Protein AF-A0A847SW13-F1 (afdb_monomer_lite)

Organism: NCBI:txid634771

Secondary structure (DSSP, 8-state):
-EEEETT-TTSHHHHHHHHTT---SEEEE----HHHHHHHSPPPTTS----S--TT----EEE-

Radius of gyration: 11.69 Å; chains: 1; bounding box: 28×25×26 Å

InterPro domains:
  IPR001525 C-5 cytosine methyltransferase [PF00145] (3-41)
  IPR029063 S-adenosyl-L-methionine-dependent methyltransferase superfamily [G3DSA:3.40.50.150] (1-51)
  IPR029063 S-adenosyl-L-methionine-dependent methyltransferase superfamily [SSF53335] (2-41)

pLDDT: mean 73.26, std 18.67, range [34.84, 94.75]

Structure (mmCIF, N/CA/C/O backbone):
data_AF-A0A847SW13-F1
#
_entry.id   AF-A0A847SW13-F1
#
loop_
_atom_site.group_PDB
_atom_site.id
_atom_site.type_symbol
_atom_site.label_atom_id
_atom_site.label_alt_id
_atom_site.label_comp_id
_atom_site.label_asym_id
_atom_site.label_entity_id
_atom_site.label_seq_id
_atom_site.pdbx_PDB_ins_code
_atom_site.Cartn_x
_atom_site.Cartn_y
_atom_site.Cartn_z
_atom_site.occupancy
_atom_site.B_iso_or_equiv
_atom_site.auth_seq_id
_atom_site.auth_comp_id
_atom_site.auth_asym_id
_atom_site.auth_atom_id
_atom_site.pdbx_PDB_model_num
ATOM 1 N N . MET A 1 1 ? -10.907 -2.638 6.465 1.00 85.44 1 MET A N 1
ATOM 2 C CA . MET A 1 1 ? -10.634 -1.535 5.514 1.00 85.44 1 MET A CA 1
ATOM 3 C C . MET A 1 1 ? -9.688 -2.046 4.446 1.00 85.44 1 MET A C 1
ATOM 5 O O . MET A 1 1 ? -8.779 -2.791 4.789 1.00 85.44 1 MET A O 1
ATOM 9 N N . VAL A 1 2 ? -9.902 -1.674 3.185 1.00 88.81 2 VAL A N 1
ATOM 10 C CA . VAL A 1 2 ? -8.984 -2.010 2.088 1.00 88.81 2 VAL A CA 1
ATOM 11 C C . VAL A 1 2 ? -8.071 -0.816 1.833 1.00 88.81 2 VAL A C 1
ATOM 13 O O . VAL A 1 2 ? -8.573 0.295 1.682 1.00 88.81 2 VAL A O 1
ATOM 16 N N . LEU A 1 3 ? -6.758 -1.047 1.820 1.00 87.31 3 LEU A N 1
ATOM 17 C CA . LEU A 1 3 ? -5.755 -0.049 1.447 1.00 87.31 3 LEU A CA 1
ATOM 18 C C . LEU A 1 3 ? -5.263 -0.331 0.029 1.00 87.31 3 LEU A C 1
ATOM 20 O O . LEU A 1 3 ? -4.951 -1.476 -0.286 1.00 87.31 3 LEU A O 1
ATOM 24 N N . LEU A 1 4 ? -5.199 0.705 -0.802 1.00 90.19 4 LEU A N 1
ATOM 25 C CA . LEU A 1 4 ? -4.636 0.656 -2.146 1.00 90.19 4 LEU A CA 1
ATOM 26 C C . LEU A 1 4 ? -3.538 1.721 -2.250 1.00 90.19 4 LEU A C 1
ATOM 28 O O . LEU A 1 4 ? -3.842 2.911 -2.171 1.00 90.19 4 LEU A O 1
ATOM 32 N N . ASP A 1 5 ? -2.289 1.288 -2.397 1.00 88.50 5 ASP A N 1
ATOM 33 C CA . ASP A 1 5 ? -1.095 2.137 -2.392 1.00 88.50 5 ASP A CA 1
ATOM 34 C C . ASP A 1 5 ? -0.419 2.132 -3.776 1.00 88.50 5 ASP A C 1
ATOM 36 O O . ASP A 1 5 ? 0.253 1.179 -4.156 1.00 88.50 5 ASP A O 1
ATOM 40 N N . LEU A 1 6 ? -0.665 3.165 -4.584 1.00 89.44 6 LEU A N 1
ATOM 41 C CA . LEU A 1 6 ? -0.337 3.160 -6.020 1.00 89.44 6 LEU A CA 1
ATOM 42 C C . LEU A 1 6 ? 1.128 3.487 -6.354 1.00 89.44 6 LEU A C 1
ATOM 44 O O . LEU A 1 6 ? 1.561 3.204 -7.470 1.00 89.44 6 LEU A O 1
ATOM 48 N N . PHE A 1 7 ? 1.850 4.096 -5.412 1.00 88.50 7 PHE A N 1
ATOM 49 C CA . PHE A 1 7 ? 3.264 4.479 -5.520 1.00 88.50 7 PHE A CA 1
ATOM 50 C C . PHE A 1 7 ? 3.947 4.157 -4.200 1.00 88.50 7 PHE A C 1
ATOM 52 O O . PHE A 1 7 ? 4.399 5.031 -3.454 1.00 88.50 7 PHE A O 1
ATOM 59 N N . SER A 1 8 ? 3.888 2.880 -3.856 1.00 85.44 8 SER A N 1
ATOM 60 C CA . SER A 1 8 ? 4.061 2.448 -2.480 1.00 85.44 8 SER A CA 1
ATOM 61 C C . SER A 1 8 ? 5.510 2.528 -1.997 1.00 85.44 8 SER A C 1
ATOM 63 O O . SER A 1 8 ? 5.776 2.441 -0.791 1.00 85.44 8 SER A O 1
ATOM 65 N N . GLY A 1 9 ? 6.466 2.684 -2.920 1.00 88.25 9 GLY A N 1
ATOM 66 C CA . GLY A 1 9 ? 7.886 2.744 -2.618 1.00 88.25 9 GLY A CA 1
ATOM 67 C C . GLY A 1 9 ? 8.314 1.530 -1.796 1.00 88.25 9 GLY A C 1
ATOM 68 O O . GLY A 1 9 ? 8.066 0.392 -2.181 1.00 88.25 9 GLY A O 1
ATOM 69 N N . ALA A 1 10 ? 8.931 1.771 -0.637 1.00 85.75 10 ALA A N 1
ATOM 70 C CA . ALA A 1 10 ? 9.338 0.728 0.311 1.00 85.75 10 ALA A CA 1
ATOM 71 C C . ALA A 1 10 ? 8.281 0.402 1.395 1.00 85.75 10 ALA A C 1
ATOM 73 O O . ALA A 1 10 ? 8.587 -0.324 2.337 1.00 85.75 10 ALA A O 1
ATOM 74 N N . GLY A 1 11 ? 7.060 0.948 1.314 1.00 87.19 11 GLY A N 1
ATOM 75 C CA . GLY A 1 11 ? 5.958 0.620 2.238 1.00 87.19 11 GLY A CA 1
ATOM 76 C C . GLY A 1 11 ? 5.820 1.495 3.474 1.00 87.19 11 GLY A C 1
ATOM 77 O O . GLY A 1 11 ? 5.115 1.134 4.417 1.00 87.19 11 GLY A O 1
ATOM 78 N N . GLY A 1 12 ? 6.440 2.678 3.466 1.00 89.44 12 GLY A N 1
ATOM 79 C CA . GLY A 1 12 ? 6.360 3.628 4.579 1.00 89.44 12 GLY A CA 1
ATOM 80 C C . GLY A 1 12 ? 4.942 4.137 4.860 1.00 89.44 12 GLY A C 1
ATOM 81 O O . GLY A 1 12 ? 4.579 4.313 6.022 1.00 89.44 12 GLY A O 1
ATOM 82 N N . PHE A 1 13 ? 4.117 4.324 3.825 1.00 90.81 13 PHE A N 1
ATOM 83 C CA . PHE A 1 13 ? 2.750 4.829 3.983 1.00 90.81 13 PHE A CA 1
ATOM 84 C C . PHE A 1 13 ? 1.856 3.836 4.734 1.00 90.81 13 PHE A C 1
ATOM 86 O O . PHE A 1 13 ? 1.270 4.168 5.767 1.00 90.81 13 PHE A O 1
ATOM 93 N N . ALA A 1 14 ? 1.820 2.586 4.273 1.00 89.31 14 ALA A N 1
ATOM 94 C CA . ALA A 1 14 ? 1.080 1.523 4.938 1.00 89.31 14 ALA A CA 1
ATOM 95 C C . ALA A 1 14 ? 1.576 1.268 6.369 1.00 89.31 14 ALA A C 1
ATOM 97 O O . ALA A 1 14 ? 0.762 1.096 7.281 1.00 89.31 14 ALA A O 1
ATOM 98 N N . LEU A 1 15 ? 2.898 1.296 6.588 1.00 89.62 15 LEU A N 1
ATOM 99 C CA . LEU A 1 15 ? 3.486 1.159 7.921 1.00 89.62 15 LEU A CA 1
ATOM 100 C C . LEU A 1 15 ? 3.038 2.286 8.859 1.00 89.62 15 LEU A C 1
ATOM 102 O O . LEU A 1 15 ? 2.601 2.004 9.975 1.00 89.62 15 LEU A O 1
ATOM 106 N N . GLY A 1 16 ? 3.086 3.538 8.400 1.00 91.94 16 GLY A N 1
ATOM 107 C CA . GLY A 1 16 ? 2.635 4.694 9.175 1.00 91.94 16 GLY A CA 1
ATOM 108 C C . GLY A 1 16 ? 1.157 4.597 9.556 1.00 91.94 16 GLY A C 1
ATOM 109 O O . GLY A 1 16 ? 0.790 4.871 10.697 1.00 91.94 16 GLY A O 1
ATOM 110 N N . MET A 1 17 ? 0.309 4.112 8.647 1.00 91.62 17 MET A N 1
ATOM 111 C CA . MET A 1 17 ? -1.111 3.908 8.942 1.00 91.62 17 MET A CA 1
ATOM 112 C C . MET A 1 17 ? -1.340 2.796 9.977 1.00 91.62 17 MET A C 1
ATOM 114 O O . MET A 1 17 ? -2.158 2.957 10.882 1.00 91.62 17 MET A O 1
ATOM 118 N N . MET A 1 18 ? -0.600 1.686 9.905 1.00 89.38 18 MET A N 1
ATOM 119 C CA . MET A 1 18 ? -0.671 0.648 10.942 1.00 89.38 18 MET A CA 1
ATOM 120 C C . MET A 1 18 ? -0.204 1.176 12.305 1.00 89.38 18 MET A C 1
ATOM 122 O O . MET A 1 18 ? -0.850 0.912 13.318 1.00 89.38 18 MET A O 1
ATOM 126 N N . GLN A 1 19 ? 0.879 1.961 12.333 1.00 91.56 19 GLN A N 1
ATOM 127 C CA . GLN A 1 19 ? 1.387 2.607 13.550 1.00 91.56 19 GLN A CA 1
ATOM 128 C C . GLN A 1 19 ? 0.4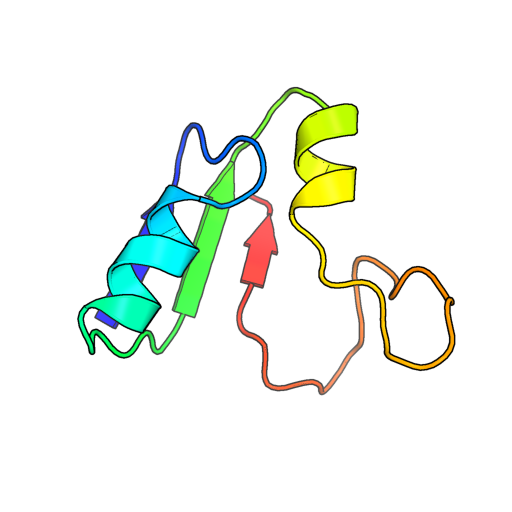01 3.633 14.126 1.00 91.56 19 GLN A C 1
ATOM 130 O O . GLN A 1 19 ? 0.296 3.763 15.342 1.00 91.56 19 GLN A O 1
ATOM 135 N N . ALA A 1 20 ? -0.380 4.298 13.273 1.00 94.75 20 ALA A N 1
ATOM 136 C CA . ALA A 1 20 ? -1.479 5.172 13.676 1.00 94.75 20 ALA A CA 1
ATOM 137 C C . ALA A 1 20 ? -2.727 4.408 14.179 1.00 94.75 20 ALA A C 1
ATOM 139 O O . ALA A 1 20 ? -3.729 5.028 14.533 1.00 94.75 20 ALA A O 1
ATOM 140 N N . GLY A 1 21 ? -2.682 3.071 14.236 1.00 93.81 21 GLY A N 1
ATOM 141 C CA . GLY A 1 21 ? -3.741 2.222 14.787 1.00 93.81 21 GLY A CA 1
ATOM 142 C C . GLY A 1 21 ? -4.788 1.763 13.770 1.00 93.81 21 GLY A C 1
ATOM 143 O O . GLY A 1 21 ? -5.771 1.118 14.151 1.00 93.81 21 GLY A O 1
ATOM 144 N N . PHE A 1 22 ? -4.597 2.048 12.480 1.00 91.81 22 PHE A N 1
ATOM 145 C CA . PHE A 1 22 ? -5.504 1.574 11.441 1.00 91.81 22 PHE A CA 1
ATOM 146 C C . PHE A 1 22 ? -5.314 0.074 11.187 1.00 91.81 22 PHE A C 1
ATOM 148 O O . PHE A 1 22 ? -4.196 -0.435 11.109 1.00 91.81 22 PHE A O 1
ATOM 155 N N . LYS A 1 23 ? -6.431 -0.646 11.025 1.00 89.75 23 LYS A N 1
ATOM 156 C CA . LYS A 1 23 ? -6.446 -2.080 10.709 1.00 89.75 23 LYS A CA 1
ATOM 157 C C . LYS A 1 23 ? -6.965 -2.313 9.296 1.00 89.75 23 LYS A 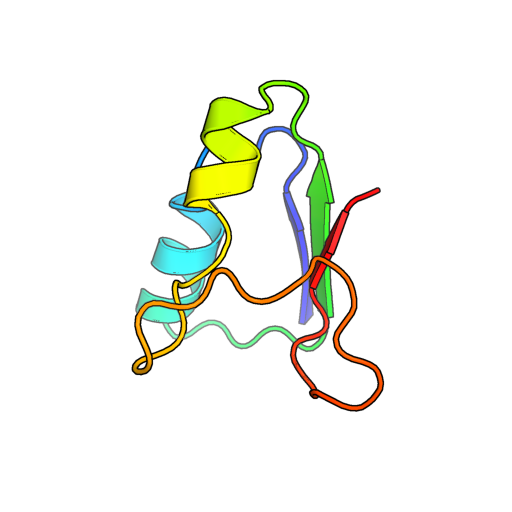C 1
ATOM 159 O O . LYS A 1 23 ? -8.089 -1.924 8.957 1.00 89.75 23 LYS A O 1
ATOM 164 N N . PHE A 1 24 ? -6.164 -2.997 8.490 1.00 84.56 24 PHE A N 1
ATOM 165 C CA . PHE A 1 24 ? -6.505 -3.350 7.118 1.00 84.56 24 PHE A CA 1
ATOM 166 C C . PHE A 1 24 ? -6.954 -4.806 7.030 1.00 84.56 24 PHE A C 1
ATOM 168 O O . PHE A 1 24 ? -6.389 -5.684 7.670 1.00 84.56 24 PHE A O 1
ATOM 175 N N . SER A 1 25 ? -7.998 -5.047 6.246 1.00 86.88 25 SER A N 1
ATOM 176 C CA . SER A 1 25 ? -8.469 -6.386 5.886 1.00 86.88 25 SER A CA 1
ATOM 177 C C . SER A 1 25 ? -7.858 -6.867 4.572 1.00 86.88 25 SER A C 1
ATOM 179 O O . SER A 1 25 ? -7.849 -8.061 4.316 1.00 86.88 25 SER A O 1
ATOM 181 N N . ALA A 1 26 ? -7.402 -5.936 3.730 1.00 82.88 26 ALA A N 1
ATOM 182 C CA . ALA A 1 26 ? -6.639 -6.202 2.520 1.00 82.88 26 ALA A CA 1
ATOM 183 C C . ALA A 1 26 ? -5.760 -4.994 2.191 1.00 82.88 26 ALA A C 1
ATOM 185 O O . ALA A 1 26 ? -6.139 -3.857 2.499 1.00 82.88 26 ALA A O 1
ATOM 186 N N . HIS A 1 27 ? -4.615 -5.243 1.566 1.00 87.00 27 HIS A N 1
ATOM 187 C CA . HIS A 1 27 ? -3.674 -4.207 1.174 1.00 87.00 27 HIS A CA 1
ATOM 188 C C . HIS A 1 27 ? -3.122 -4.514 -0.218 1.00 87.00 27 HIS A C 1
ATOM 190 O O . HIS A 1 27 ? -2.482 -5.534 -0.435 1.00 87.00 27 HIS A O 1
ATOM 196 N N . TYR A 1 28 ? -3.397 -3.642 -1.170 1.00 85.94 28 TYR A N 1
ATOM 197 C CA . TYR A 1 28 ? -2.927 -3.756 -2.542 1.00 85.94 28 TYR A CA 1
ATOM 198 C C . TYR A 1 28 ? -1.917 -2.658 -2.790 1.00 85.94 28 TYR A C 1
ATOM 200 O O . TYR A 1 28 ? -2.125 -1.536 -2.325 1.00 85.94 28 TYR A O 1
ATOM 208 N N . PHE A 1 29 ? -0.854 -2.958 -3.524 1.00 87.69 29 PHE A N 1
ATOM 209 C CA . PHE A 1 29 ? 0.104 -1.932 -3.892 1.00 87.69 29 PHE A CA 1
ATOM 210 C C . PHE A 1 29 ? 0.592 -2.076 -5.328 1.00 87.69 29 PHE A C 1
ATOM 212 O O . PHE A 1 29 ? 0.624 -3.179 -5.872 1.00 87.69 29 PHE A O 1
ATOM 219 N N . SER A 1 30 ? 0.965 -0.945 -5.914 1.00 87.12 30 SER A N 1
ATOM 220 C CA . SER A 1 30 ? 1.613 -0.837 -7.215 1.00 87.12 30 SER A CA 1
ATOM 221 C C . SER A 1 30 ? 2.926 -0.084 -7.015 1.00 87.12 30 SER A C 1
ATOM 223 O O . SER A 1 30 ? 2.962 0.974 -6.386 1.00 87.12 30 SER A O 1
ATOM 225 N N . GLU A 1 31 ? 4.016 -0.650 -7.518 1.00 87.19 31 GLU A N 1
ATOM 226 C CA . GLU A 1 31 ? 5.330 -0.017 -7.529 1.00 87.19 31 GLU A CA 1
ATOM 227 C C . GLU A 1 31 ? 6.126 -0.545 -8.724 1.00 87.19 31 GLU A C 1
ATOM 229 O O . GLU A 1 31 ? 6.157 -1.752 -8.977 1.00 87.19 31 GLU A O 1
ATOM 234 N N . ILE A 1 32 ? 6.746 0.367 -9.472 1.00 87.06 32 ILE A N 1
ATOM 235 C CA . ILE A 1 32 ? 7.500 0.033 -10.682 1.00 87.06 32 ILE A CA 1
ATOM 236 C C . ILE A 1 32 ? 8.977 -0.207 -10.376 1.00 87.06 32 ILE A C 1
ATOM 238 O O . ILE A 1 32 ? 9.631 -0.949 -11.109 1.00 87.06 32 ILE A O 1
ATOM 242 N N . ASP A 1 33 ? 9.506 0.394 -9.305 1.00 85.00 33 ASP A N 1
ATOM 243 C CA . ASP A 1 33 ? 10.896 0.201 -8.907 1.00 85.00 33 ASP A CA 1
ATOM 244 C C . ASP A 1 33 ? 11.088 -1.170 -8.223 1.00 85.00 33 ASP A C 1
ATOM 246 O O . ASP A 1 33 ? 10.649 -1.377 -7.084 1.00 85.00 33 ASP A O 1
ATOM 250 N N . PRO A 1 34 ? 11.799 -2.123 -8.860 1.00 81.44 34 PRO A N 1
ATOM 251 C CA . PRO A 1 34 ? 12.032 -3.442 -8.281 1.00 81.44 34 PRO A CA 1
ATOM 252 C C . PRO A 1 34 ? 12.858 -3.393 -6.988 1.00 81.44 34 PRO A C 1
ATOM 254 O O . PRO A 1 34 ? 12.739 -4.300 -6.156 1.00 81.44 34 PRO A O 1
ATOM 257 N N . HIS A 1 35 ? 13.687 -2.362 -6.791 1.00 85.38 35 HIS A N 1
ATOM 258 C CA . HIS A 1 35 ? 14.445 -2.183 -5.553 1.00 85.38 35 HIS A CA 1
ATOM 259 C C . HIS A 1 35 ? 13.522 -1.802 -4.395 1.00 85.38 35 HIS A C 1
ATOM 261 O O . HIS A 1 35 ? 13.658 -2.340 -3.294 1.00 85.38 35 HIS A O 1
ATOM 267 N N . ALA A 1 36 ? 12.543 -0.941 -4.656 1.00 82.50 36 ALA A N 1
ATOM 268 C CA . ALA A 1 36 ? 11.543 -0.538 -3.680 1.00 82.50 36 ALA A CA 1
ATOM 269 C C . ALA A 1 36 ? 10.618 -1.712 -3.300 1.00 82.50 36 ALA A C 1
ATOM 271 O O . ALA A 1 36 ? 10.437 -1.994 -2.112 1.00 82.50 36 ALA A O 1
ATOM 272 N N . VAL A 1 37 ? 10.158 -2.494 -4.287 1.00 81.31 37 VAL A N 1
ATOM 273 C CA . VAL A 1 37 ? 9.369 -3.726 -4.066 1.00 81.31 37 VAL A CA 1
ATOM 274 C C . VAL A 1 37 ? 10.131 -4.751 -3.218 1.00 81.31 37 VAL A C 1
ATOM 276 O O . VAL A 1 37 ? 9.540 -5.428 -2.371 1.00 81.31 37 VAL A O 1
ATOM 279 N N . ALA A 1 38 ? 11.447 -4.879 -3.417 1.00 79.44 38 ALA A N 1
ATOM 280 C CA . ALA A 1 38 ? 12.276 -5.778 -2.618 1.00 79.44 38 ALA A CA 1
ATOM 281 C C . ALA A 1 38 ? 12.356 -5.349 -1.142 1.00 79.44 38 ALA A C 1
ATOM 283 O O . ALA A 1 38 ? 12.381 -6.217 -0.270 1.00 79.44 38 ALA A O 1
ATOM 284 N N . CYS A 1 39 ? 12.364 -4.042 -0.869 1.00 79.12 39 CYS A N 1
ATOM 285 C C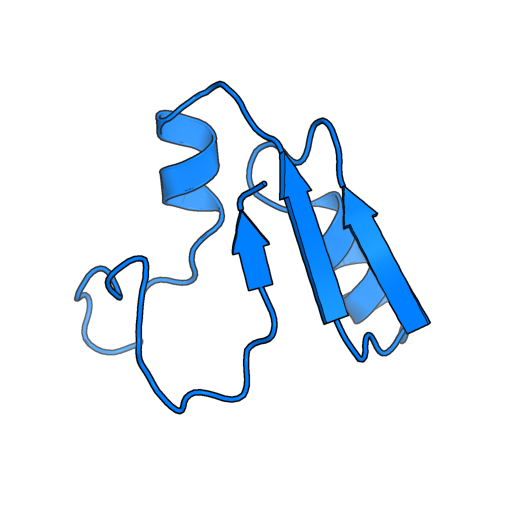A . CYS A 1 39 ? 12.353 -3.476 0.484 1.00 79.12 39 CYS A CA 1
ATOM 286 C C . CYS A 1 39 ? 10.963 -3.488 1.140 1.00 79.12 39 CYS A C 1
ATOM 288 O O . CYS A 1 39 ? 10.874 -3.488 2.364 1.00 79.12 39 CYS A O 1
ATOM 290 N N . TYR A 1 40 ? 9.888 -3.531 0.346 1.00 76.88 40 TYR A N 1
ATOM 291 C CA . TYR A 1 40 ? 8.507 -3.610 0.835 1.00 76.88 40 TYR A CA 1
ATOM 292 C C . TYR A 1 40 ? 8.214 -4.897 1.610 1.00 76.88 40 TYR A C 1
ATOM 294 O O . TYR A 1 40 ? 7.339 -4.949 2.476 1.00 76.88 40 TYR A O 1
ATOM 302 N N . ARG A 1 41 ? 8.918 -5.981 1.267 1.00 67.62 41 ARG A N 1
ATOM 303 C CA . ARG A 1 41 ? 8.714 -7.286 1.888 1.00 67.62 41 ARG A CA 1
ATOM 304 C C . ARG A 1 41 ? 9.494 -7.369 3.196 1.00 67.62 41 ARG A C 1
ATOM 306 O O . ARG A 1 41 ? 10.714 -7.212 3.170 1.00 67.62 41 ARG A O 1
ATOM 313 N N . PRO A 1 42 ? 8.836 -7.687 4.323 1.00 57.25 42 PRO A N 1
ATOM 314 C CA . PRO A 1 42 ? 9.562 -7.996 5.539 1.00 57.25 42 PRO A CA 1
ATOM 315 C C . PRO A 1 42 ? 10.436 -9.226 5.288 1.00 57.25 42 PRO A C 1
ATOM 317 O O . PRO A 1 42 ? 9.933 -10.278 4.893 1.00 57.25 42 PRO A O 1
ATOM 320 N N . THR A 1 43 ? 11.744 -9.104 5.513 1.00 46.44 43 THR A N 1
ATOM 321 C CA . THR A 1 43 ? 12.635 -10.263 5.613 1.00 46.44 43 THR A CA 1
ATOM 322 C C . THR A 1 43 ? 12.103 -11.143 6.736 1.00 46.44 43 THR A C 1
ATOM 324 O O . THR A 1 43 ? 11.839 -10.641 7.833 1.00 46.44 43 THR A O 1
ATOM 327 N N . ASP A 1 44 ? 11.903 -12.437 6.485 1.00 49.22 44 ASP A N 1
ATOM 328 C CA . ASP A 1 44 ? 11.542 -13.323 7.582 1.00 49.22 44 ASP A CA 1
ATOM 329 C C . ASP A 1 44 ? 12.686 -13.348 8.617 1.00 49.22 44 ASP A C 1
ATOM 331 O O . ASP A 1 44 ? 13.848 -13.065 8.312 1.00 49.22 44 ASP A O 1
ATOM 335 N N . THR A 1 45 ? 12.373 -13.664 9.869 1.00 43.25 45 THR A N 1
ATOM 336 C CA . THR A 1 45 ? 13.355 -13.767 10.965 1.00 43.25 45 THR A CA 1
ATOM 337 C C . THR A 1 45 ? 14.440 -14.832 10.739 1.00 43.25 45 THR A C 1
ATOM 339 O O . THR A 1 45 ? 15.345 -14.965 11.557 1.00 43.25 45 THR A O 1
ATOM 342 N N . THR A 1 46 ? 14.371 -15.579 9.639 1.00 55.19 46 THR A N 1
ATOM 343 C CA . THR A 1 46 ? 15.326 -16.595 9.190 1.00 55.19 46 THR A CA 1
ATOM 344 C C . THR A 1 46 ? 16.349 -16.033 8.193 1.00 55.19 46 THR A C 1
ATOM 346 O O . THR A 1 46 ? 17.228 -16.764 7.737 1.00 55.19 46 THR A O 1
ATOM 349 N N . GLY A 1 47 ? 16.265 -14.741 7.844 1.00 50.38 47 GLY A N 1
ATOM 350 C CA . GLY A 1 47 ? 17.146 -14.107 6.859 1.00 50.38 47 GLY A CA 1
ATOM 351 C C . GLY A 1 47 ? 16.872 -14.565 5.422 1.00 50.38 47 GLY A C 1
ATOM 352 O O . GLY A 1 47 ? 17.625 -14.214 4.510 1.00 50.38 47 GLY A O 1
ATOM 353 N N . MET A 1 48 ? 15.797 -15.330 5.202 1.00 44.62 48 MET A N 1
ATOM 354 C CA . MET A 1 48 ? 15.379 -15.788 3.885 1.00 44.62 48 MET A CA 1
ATOM 355 C C . MET A 1 48 ? 14.361 -14.803 3.312 1.00 44.62 48 MET A C 1
ATOM 357 O O . MET A 1 48 ? 13.386 -14.406 3.954 1.00 44.62 48 MET A O 1
ATOM 361 N N . ARG A 1 49 ? 14.590 -14.387 2.063 1.00 51.62 49 ARG A N 1
ATOM 362 C CA . ARG A 1 49 ? 13.628 -13.570 1.317 1.00 51.62 49 ARG A CA 1
ATOM 363 C C . ARG A 1 49 ? 12.349 -14.384 1.155 1.00 51.62 49 ARG A C 1
ATOM 365 O O . ARG A 1 49 ? 12.350 -15.378 0.430 1.00 51.62 49 ARG A O 1
ATOM 372 N N . THR A 1 50 ? 11.272 -13.980 1.826 1.00 53.00 50 THR A N 1
ATOM 373 C CA . THR A 1 50 ? 9.988 -14.668 1.692 1.00 53.00 50 THR A CA 1
ATOM 374 C C . THR A 1 50 ? 9.538 -14.528 0.236 1.00 53.00 50 THR A C 1
ATOM 376 O O . THR A 1 50 ? 9.530 -13.410 -0.297 1.00 53.00 50 THR A O 1
ATOM 379 N N . PRO A 1 51 ? 9.234 -15.637 -0.463 1.00 48.31 51 PRO A N 1
ATOM 380 C CA . PRO A 1 51 ? 8.825 -15.558 -1.853 1.00 48.31 51 PRO A CA 1
ATOM 381 C C . PRO A 1 51 ? 7.541 -14.736 -1.962 1.00 48.31 51 PRO A C 1
ATOM 383 O O . PRO A 1 51 ? 6.701 -14.749 -1.066 1.00 48.31 51 PRO A O 1
ATOM 386 N N . ALA A 1 52 ? 7.371 -14.074 -3.107 1.00 52.06 52 ALA A N 1
ATOM 387 C CA . ALA A 1 52 ? 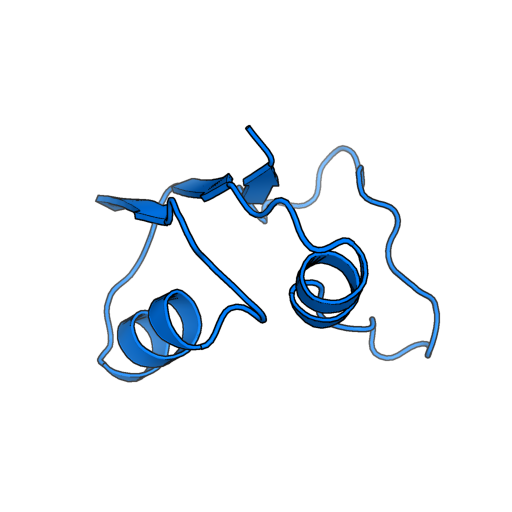6.203 -13.268 -3.483 1.00 52.06 52 ALA A CA 1
ATOM 388 C C . ALA A 1 52 ? 4.836 -13.939 -3.291 1.00 52.06 52 ALA A C 1
ATOM 390 O O . ALA A 1 52 ? 3.801 -13.299 -3.427 1.00 52.06 52 ALA A O 1
ATOM 391 N N . ARG A 1 53 ? 4.844 -15.245 -3.052 1.00 47.06 53 ARG A N 1
ATOM 392 C CA . ARG A 1 53 ? 3.692 -16.113 -2.995 1.00 47.06 53 ARG A CA 1
ATOM 393 C C . ARG A 1 53 ? 3.975 -17.159 -1.926 1.00 47.06 53 ARG A C 1
ATOM 395 O O . ARG A 1 53 ? 4.605 -18.173 -2.214 1.00 47.06 53 ARG A O 1
ATOM 402 N N . VAL A 1 54 ? 3.529 -16.906 -0.701 1.00 50.88 54 VAL A N 1
ATOM 403 C CA . VAL A 1 54 ? 3.370 -17.953 0.314 1.00 50.88 54 VAL A CA 1
ATOM 404 C C . VAL A 1 54 ? 1.887 -18.318 0.327 1.00 50.88 54 VAL A C 1
ATOM 406 O O . VAL A 1 54 ? 1.078 -17.552 0.847 1.00 50.88 54 VAL A O 1
ATOM 409 N N . PRO A 1 55 ? 1.480 -19.441 -0.289 1.00 34.84 55 PRO A N 1
ATOM 410 C CA . PRO A 1 55 ? 0.088 -19.864 -0.256 1.00 34.84 55 PRO A CA 1
ATOM 411 C C . PRO A 1 55 ? -0.315 -20.159 1.195 1.00 34.84 55 PRO A C 1
ATOM 413 O O . PRO A 1 55 ? 0.306 -20.994 1.846 1.00 34.84 55 PRO A O 1
ATOM 416 N N . GLY A 1 56 ? -1.343 -19.475 1.702 1.00 42.16 56 GLY A N 1
ATOM 417 C CA . GLY A 1 56 ? -1.931 -19.750 3.020 1.00 42.16 56 GLY A CA 1
ATOM 418 C C . GLY A 1 56 ? -1.452 -18.872 4.180 1.00 42.16 56 GLY A C 1
ATOM 419 O O . GLY A 1 56 ? -1.907 -19.078 5.303 1.00 42.16 56 GLY A O 1
ATOM 420 N N . ARG A 1 57 ? -0.588 -17.878 3.944 1.00 43.22 57 ARG A N 1
ATOM 421 C CA . ARG A 1 57 ? -0.292 -16.847 4.948 1.00 43.22 57 ARG A CA 1
ATOM 422 C C . ARG A 1 57 ? -1.323 -15.714 4.796 1.00 43.22 57 ARG A C 1
ATOM 424 O O . ARG A 1 57 ? -1.648 -15.300 3.690 1.00 43.22 57 ARG A O 1
ATOM 431 N N . LEU A 1 58 ? -1.946 -15.312 5.908 1.00 42.19 58 LEU A N 1
ATOM 432 C CA . LEU A 1 58 ? -3.058 -14.341 5.960 1.00 42.19 58 LEU A CA 1
ATOM 433 C C . LEU A 1 58 ? -2.604 -12.882 5.747 1.00 42.19 58 LEU A C 1
ATOM 435 O O . LEU A 1 58 ? -3.329 -11.946 6.080 1.00 42.19 58 LEU A O 1
ATOM 439 N N . ASP A 1 59 ? -1.403 -12.666 5.222 1.00 47.44 59 ASP A N 1
ATOM 440 C CA . ASP A 1 59 ? -0.923 -11.372 4.766 1.00 47.44 59 ASP A CA 1
ATOM 441 C C . ASP A 1 59 ? -1.487 -11.105 3.368 1.00 47.44 59 ASP A C 1
ATOM 443 O O . ASP A 1 59 ? -0.949 -11.491 2.338 1.00 47.44 59 ASP A O 1
ATOM 447 N N . THR A 1 60 ? -2.639 -10.444 3.354 1.00 48.78 60 THR A N 1
ATOM 448 C CA . THR A 1 60 ? -3.445 -10.030 2.196 1.00 48.78 60 THR A CA 1
ATOM 449 C C . THR A 1 60 ? -2.773 -8.977 1.299 1.00 48.78 60 THR A C 1
ATOM 451 O O . THR A 1 60 ? -3.449 -8.055 0.836 1.00 48.78 60 THR A O 1
ATOM 454 N N . THR A 1 61 ? -1.459 -9.069 1.093 1.00 55.09 61 THR A N 1
ATOM 455 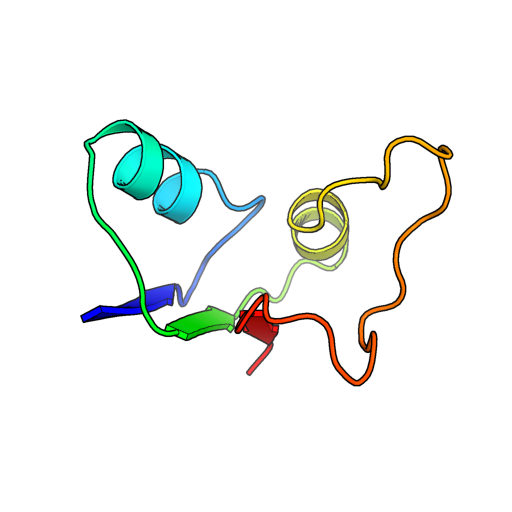C CA . THR A 1 61 ? -0.671 -8.104 0.328 1.00 55.09 61 THR A CA 1
ATOM 456 C C . THR A 1 61 ? -0.500 -8.585 -1.108 1.00 55.09 61 THR A C 1
ATOM 458 O O . THR A 1 61 ? 0.298 -9.483 -1.375 1.00 55.09 61 THR A O 1
ATOM 461 N N . TRP A 1 62 ? -1.241 -7.986 -2.037 1.00 53.69 62 TRP A N 1
ATOM 462 C CA . TRP A 1 62 ? -1.155 -8.311 -3.462 1.00 53.69 62 TRP A CA 1
ATOM 463 C C . TRP A 1 62 ? -0.522 -7.153 -4.231 1.00 53.69 62 TRP A C 1
ATOM 465 O O . TRP A 1 62 ? -0.944 -6.006 -4.088 1.00 53.69 62 TRP A O 1
ATOM 475 N N . VAL A 1 63 ? 0.481 -7.476 -5.048 1.00 59.88 63 VAL A N 1
ATOM 476 C CA . VAL A 1 63 ? 1.037 -6.544 -6.035 1.00 59.88 63 VAL A CA 1
ATOM 477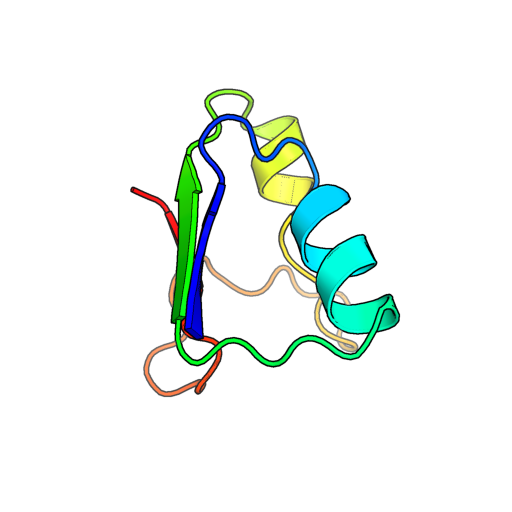 C C . VAL A 1 63 ? 0.133 -6.601 -7.256 1.00 59.88 63 VAL A C 1
ATOM 479 O O . VAL A 1 63 ? -0.045 -7.688 -7.815 1.00 59.88 63 VAL A O 1
ATOM 482 N N . ILE A 1 64 ? -0.471 -5.473 -7.610 1.00 58.69 64 ILE A N 1
ATOM 483 C CA . ILE A 1 64 ? -1.265 -5.308 -8.836 1.00 58.69 64 ILE A CA 1
ATOM 484 C C . ILE A 1 64 ? -0.470 -4.558 -9.895 1.00 58.69 64 ILE A C 1
ATOM 486 O O . ILE A 1 64 ? 0.394 -3.740 -9.512 1.00 58.69 64 ILE A O 1
#

Sequence (64 aa):
MVLLDLFSGAGGFALGMMQAGFKFSAHYFSEIDPHAVACYRPTDTTGMRTPARVPGRLDTTWVI

Foldseek 3Di:
DEAEAEACQLNPVVVVCVVVVDDHQAYEYEHDDVVRVQNVFDQPPVNDRDDPDDPPDSHRYYYD